Protein AF-A0A093YTL4-F1 (afdb_monomer_lite)

Structure (mmCIF, N/CA/C/O backbone):
data_AF-A0A093YTL4-F1
#
_entry.id   AF-A0A093YTL4-F1
#
loop_
_atom_site.group_PDB
_atom_site.id
_atom_site.type_symbol
_atom_site.label_atom_id
_atom_site.label_alt_id
_atom_site.label_comp_id
_atom_site.label_asym_id
_atom_site.label_entity_id
_atom_site.label_seq_id
_atom_site.pdbx_PDB_ins_code
_atom_site.Cartn_x
_atom_site.Cartn_y
_atom_site.Cartn_z
_atom_site.occupancy
_atom_site.B_iso_or_equiv
_atom_site.auth_seq_id
_atom_site.auth_comp_id
_atom_site.auth_asym_id
_atom_site.auth_atom_id
_atom_site.pdbx_PDB_model_num
ATOM 1 N N . MET A 1 1 ? -7.061 -7.536 -16.706 1.00 40.09 1 MET A N 1
ATOM 2 C CA . MET A 1 1 ? -5.586 -7.481 -16.756 1.00 40.09 1 MET A CA 1
ATOM 3 C C . MET A 1 1 ? -5.166 -6.362 -15.829 1.00 40.09 1 MET A C 1
ATOM 5 O O . MET A 1 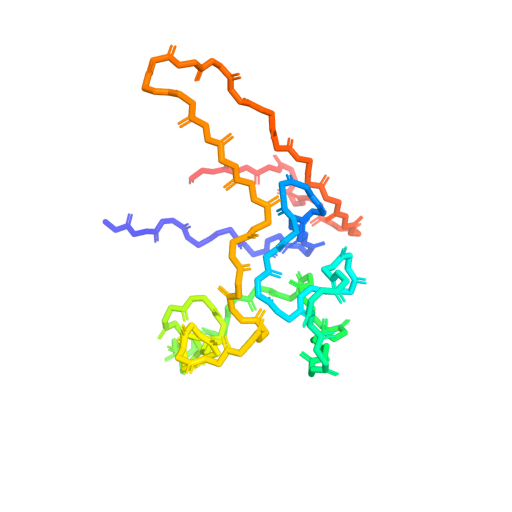1 ? -5.679 -5.266 -16.001 1.00 40.09 1 MET A O 1
ATOM 9 N N . ALA A 1 2 ? -4.355 -6.649 -14.810 1.00 45.19 2 ALA A N 1
ATOM 10 C CA . ALA A 1 2 ? -3.777 -5.605 -13.973 1.00 45.19 2 ALA A CA 1
ATOM 11 C C . ALA A 1 2 ? -2.668 -4.923 -14.780 1.00 45.19 2 ALA A C 1
ATOM 13 O O . ALA A 1 2 ? -1.768 -5.586 -15.289 1.00 45.19 2 ALA A O 1
ATOM 14 N N . THR A 1 3 ? -2.787 -3.622 -14.958 1.00 51.16 3 THR A N 1
ATOM 15 C CA . THR A 1 3 ? -1.769 -2.758 -15.542 1.00 51.16 3 THR A CA 1
ATOM 16 C C . THR A 1 3 ? -0.617 -2.640 -14.546 1.00 51.16 3 THR A C 1
ATOM 18 O O . THR A 1 3 ? -0.778 -2.214 -13.403 1.00 51.16 3 THR A O 1
ATOM 21 N N . THR A 1 4 ? 0.565 -3.112 -14.936 1.00 58.09 4 THR A N 1
ATOM 22 C CA . THR A 1 4 ? 1.763 -3.042 -14.097 1.00 58.09 4 THR A CA 1
ATOM 23 C C . THR A 1 4 ? 2.382 -1.658 -14.235 1.00 58.09 4 THR A C 1
ATOM 25 O O . THR A 1 4 ? 2.994 -1.348 -15.256 1.00 58.09 4 THR A O 1
ATOM 28 N N . SER A 1 5 ? 2.235 -0.817 -13.211 1.00 62.00 5 SER A N 1
ATOM 29 C CA . SER A 1 5 ? 3.044 0.396 -13.098 1.00 62.00 5 SER A CA 1
ATOM 30 C C . SER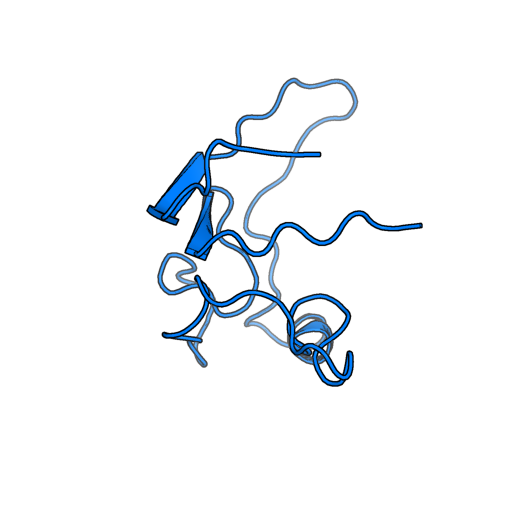 A 1 5 ? 4.424 0.018 -12.556 1.00 62.00 5 SER A C 1
ATOM 32 O O . SER A 1 5 ? 4.537 -0.500 -11.447 1.00 62.00 5 SER A O 1
ATOM 34 N N . PHE A 1 6 ? 5.481 0.273 -13.333 1.00 74.94 6 PHE A N 1
ATOM 35 C CA . PHE A 1 6 ? 6.883 0.058 -12.930 1.00 74.94 6 PHE A CA 1
ATOM 36 C C . PHE A 1 6 ? 7.448 1.242 -12.125 1.00 74.94 6 PHE A C 1
ATOM 38 O O . PHE A 1 6 ? 8.661 1.482 -12.085 1.00 74.94 6 PHE A O 1
ATOM 45 N N . ALA A 1 7 ? 6.555 2.024 -11.515 1.00 90.31 7 ALA A N 1
ATOM 46 C CA . ALA A 1 7 ? 6.936 3.193 -10.756 1.00 90.31 7 ALA A CA 1
ATOM 47 C C . ALA A 1 7 ? 7.774 2.802 -9.535 1.00 90.31 7 ALA A C 1
ATOM 49 O O . ALA A 1 7 ? 7.495 1.802 -8.879 1.00 90.31 7 ALA A O 1
ATOM 50 N N . HIS A 1 8 ? 8.794 3.606 -9.226 1.00 94.94 8 HIS A N 1
ATOM 51 C CA . HIS A 1 8 ? 9.596 3.405 -8.021 1.00 94.94 8 HIS A CA 1
ATOM 52 C C . HIS A 1 8 ? 8.970 4.186 -6.865 1.00 94.94 8 HIS A C 1
ATOM 54 O O . HIS A 1 8 ? 9.514 5.201 -6.410 1.00 94.94 8 HIS A O 1
ATOM 60 N N . MET A 1 9 ? 7.773 3.751 -6.475 1.00 95.88 9 MET A N 1
ATOM 61 C CA . MET A 1 9 ? 6.863 4.441 -5.565 1.00 95.88 9 MET A CA 1
ATOM 62 C C . MET A 1 9 ? 6.264 3.453 -4.558 1.00 95.88 9 MET A C 1
ATOM 64 O O . MET A 1 9 ? 6.059 2.286 -4.870 1.00 95.88 9 MET A O 1
ATOM 68 N N . GLU A 1 10 ? 5.960 3.926 -3.354 1.00 96.19 10 GLU A N 1
ATOM 69 C CA . GLU A 1 10 ? 5.331 3.168 -2.272 1.00 96.19 10 GLU A CA 1
ATOM 70 C C . GLU A 1 10 ? 4.210 3.988 -1.614 1.00 96.19 10 GLU A C 1
ATOM 72 O O . GLU A 1 10 ? 4.233 5.221 -1.613 1.00 96.19 10 GLU A O 1
ATOM 77 N N . MET A 1 11 ? 3.224 3.313 -1.025 1.00 96.94 11 MET A N 1
ATOM 78 C CA . MET A 1 11 ? 2.197 3.970 -0.214 1.00 96.94 11 MET A CA 1
ATOM 79 C C . MET A 1 11 ? 2.746 4.238 1.191 1.00 96.94 11 MET A C 1
ATOM 81 O O . MET A 1 11 ? 3.163 3.307 1.878 1.00 96.94 11 MET A O 1
ATOM 85 N N . SER A 1 12 ? 2.745 5.499 1.627 1.00 97.56 12 SER A N 1
ATOM 86 C CA . SER A 1 12 ? 3.136 5.868 2.995 1.00 97.56 12 SER A CA 1
ATOM 87 C C . SER A 1 12 ? 1.944 5.956 3.942 1.00 97.56 12 SER A C 1
ATOM 89 O O . SER A 1 12 ? 2.108 5.771 5.144 1.00 97.56 12 SER A O 1
ATOM 91 N N . GLU A 1 13 ? 0.751 6.238 3.415 1.00 97.25 13 GLU A N 1
ATOM 92 C CA . GLU A 1 13 ? -0.472 6.369 4.204 1.00 97.25 13 GLU A CA 1
ATOM 93 C C . GLU A 1 13 ? -1.695 5.886 3.404 1.00 97.25 13 GLU A C 1
ATOM 95 O O . GLU A 1 13 ? -1.876 6.351 2.278 1.00 97.25 13 GLU A O 1
ATOM 100 N N . PRO A 1 14 ? -2.531 4.984 3.954 1.00 97.38 14 PRO A N 1
ATOM 101 C CA . PRO A 1 14 ? -2.234 4.164 5.131 1.00 97.38 14 PRO A CA 1
ATOM 102 C C . PRO A 1 14 ? -1.017 3.254 4.869 1.00 97.38 14 PRO A C 1
ATOM 104 O O . PRO A 1 14 ? -0.856 2.761 3.755 1.00 97.38 14 PRO A O 1
ATOM 107 N N . PRO A 1 15 ? -0.134 3.022 5.852 1.00 97.56 15 PRO A N 1
ATOM 108 C CA . PRO A 1 15 ? 1.108 2.305 5.595 1.00 97.56 15 PRO A CA 1
ATOM 109 C C . PRO A 1 15 ? 0.851 0.796 5.378 1.00 97.56 15 PRO A C 1
ATOM 111 O O . PRO A 1 15 ? 0.245 0.155 6.239 1.00 97.56 15 PRO A O 1
ATOM 114 N N . PRO A 1 16 ? 1.298 0.196 4.256 1.00 97.44 16 PRO A N 1
ATOM 115 C CA . PRO A 1 16 ? 1.028 -1.207 3.941 1.00 97.44 16 PRO A CA 1
ATOM 116 C C . PRO A 1 16 ? 1.839 -2.187 4.811 1.00 97.44 16 PRO A C 1
ATOM 118 O O . PRO A 1 16 ? 2.669 -1.794 5.641 1.00 97.44 16 PRO A O 1
ATOM 121 N N . LEU A 1 17 ? 1.601 -3.490 4.613 1.00 98.06 17 LEU A N 1
ATOM 122 C CA . LEU A 1 17 ? 2.394 -4.567 5.221 1.00 98.06 17 LEU A CA 1
ATOM 123 C C . LEU A 1 17 ? 3.884 -4.339 4.968 1.00 98.06 17 LEU A C 1
ATOM 125 O O . LEU A 1 17 ? 4.267 -3.929 3.876 1.00 98.06 17 LEU A O 1
ATOM 129 N N . ARG A 1 18 ? 4.710 -4.579 5.990 1.00 97.81 18 ARG A N 1
ATOM 130 C CA . ARG A 1 18 ? 6.173 -4.398 5.962 1.00 97.81 18 ARG A CA 1
ATOM 131 C C . ARG A 1 18 ? 6.678 -2.999 5.595 1.00 97.81 18 ARG A C 1
ATOM 133 O O . ARG A 1 18 ? 7.885 -2.811 5.469 1.00 97.81 18 ARG A O 1
ATOM 140 N N . SER A 1 19 ? 5.812 -1.995 5.455 1.00 97.88 19 SER A N 1
ATOM 141 C CA . SER A 1 19 ? 6.256 -0.635 5.147 1.00 97.88 19 SER A CA 1
ATOM 142 C C . SER A 1 19 ? 7.123 -0.074 6.268 1.00 97.88 19 SER A C 1
ATOM 144 O O . SER A 1 19 ? 6.823 -0.243 7.452 1.00 97.88 19 SER A O 1
ATOM 146 N N . LYS A 1 20 ? 8.152 0.696 5.906 1.00 97.06 20 LYS A N 1
ATOM 147 C CA . LYS A 1 20 ? 8.939 1.468 6.878 1.00 97.06 20 LYS A CA 1
ATOM 148 C C . LYS A 1 20 ? 8.105 2.508 7.637 1.00 97.06 20 LYS A C 1
ATOM 150 O O . LYS A 1 20 ? 8.491 2.898 8.735 1.00 97.06 20 LYS A O 1
ATOM 155 N N . PHE A 1 21 ? 6.966 2.917 7.075 1.00 97.50 21 PHE A N 1
ATOM 156 C CA . PHE A 1 21 ? 6.001 3.820 7.703 1.00 97.50 21 PHE A CA 1
ATOM 157 C C . PHE A 1 21 ? 5.011 3.088 8.626 1.00 97.50 21 PHE A C 1
ATOM 159 O O . PHE A 1 21 ? 4.305 3.728 9.403 1.00 97.50 21 PHE A O 1
ATOM 166 N N . ASN A 1 22 ? 4.955 1.751 8.574 1.00 97.44 22 ASN A N 1
ATOM 167 C CA . ASN A 1 22 ? 4.072 0.955 9.416 1.00 97.44 22 ASN A CA 1
ATOM 168 C C . ASN A 1 22 ? 4.743 0.664 10.767 1.00 97.44 22 ASN A C 1
ATOM 170 O O . ASN A 1 22 ? 5.691 -0.117 10.858 1.00 97.44 22 ASN A O 1
ATOM 174 N N . THR A 1 23 ? 4.224 1.255 11.843 1.00 96.31 23 THR A N 1
ATOM 175 C CA . THR A 1 23 ? 4.727 1.015 13.207 1.00 96.31 23 THR A CA 1
ATOM 176 C C . THR A 1 23 ? 4.409 -0.385 13.735 1.00 96.31 23 THR A C 1
ATOM 178 O O . THR A 1 23 ? 5.025 -0.809 14.709 1.00 96.31 23 THR A O 1
ATOM 181 N N . LYS A 1 24 ? 3.480 -1.114 13.099 1.00 96.06 24 LYS A N 1
ATOM 182 C CA . LYS A 1 24 ? 3.162 -2.517 13.406 1.00 96.06 24 LYS A CA 1
ATOM 183 C C . LYS A 1 24 ? 4.130 -3.501 12.751 1.00 96.06 24 LYS A C 1
ATOM 185 O O . LYS A 1 24 ? 4.249 -4.617 13.232 1.00 96.06 24 LYS A O 1
ATOM 190 N N . ALA A 1 25 ? 4.832 -3.097 11.691 1.00 96.06 25 ALA A N 1
ATOM 191 C CA . ALA A 1 25 ? 5.749 -3.976 10.977 1.00 96.06 25 ALA A CA 1
ATOM 192 C C . ALA A 1 25 ? 7.067 -4.166 11.745 1.00 96.06 25 ALA A C 1
ATOM 194 O O . ALA A 1 25 ? 7.859 -3.221 11.902 1.00 96.06 25 ALA A O 1
ATOM 195 N N . THR A 1 26 ? 7.336 -5.402 12.164 1.00 95.56 26 THR A N 1
ATOM 196 C CA . THR A 1 26 ? 8.622 -5.807 12.744 1.00 95.56 26 THR A CA 1
ATOM 197 C C . THR A 1 26 ? 9.619 -6.206 11.658 1.00 95.56 26 THR A C 1
ATOM 199 O O . THR A 1 26 ? 10.788 -5.832 11.738 1.00 95.56 26 THR A O 1
ATOM 202 N N . ASN A 1 27 ? 9.147 -6.855 10.589 1.00 95.12 27 ASN A N 1
ATOM 203 C CA . ASN A 1 27 ? 9.938 -7.175 9.403 1.00 95.12 27 ASN A CA 1
ATOM 204 C C . ASN A 1 27 ? 9.695 -6.135 8.297 1.00 95.12 27 ASN A C 1
ATOM 206 O O . ASN A 1 27 ? 8.690 -6.197 7.592 1.00 95.12 27 ASN A O 1
ATOM 210 N N . LYS A 1 28 ? 10.583 -5.143 8.173 1.00 97.31 28 LYS A N 1
ATOM 211 C CA . LYS A 1 28 ? 10.426 -4.046 7.205 1.00 97.31 28 LYS A CA 1
ATOM 212 C C . LYS A 1 28 ? 11.044 -4.391 5.851 1.00 97.31 28 LYS A C 1
ATOM 214 O O . LYS A 1 28 ? 12.200 -4.798 5.783 1.00 97.31 28 LYS A O 1
ATOM 219 N N . ASP A 1 29 ? 10.303 -4.133 4.779 1.00 97.31 29 ASP A N 1
ATOM 220 C CA . ASP A 1 29 ? 10.833 -4.119 3.418 1.00 97.31 29 ASP A CA 1
ATOM 221 C C . ASP A 1 29 ? 11.382 -2.720 3.104 1.00 97.31 29 ASP A C 1
ATOM 223 O O . ASP A 1 29 ? 10.642 -1.753 2.914 1.00 97.31 29 ASP A O 1
ATOM 227 N N . TYR A 1 30 ? 12.708 -2.604 3.061 1.00 94.44 30 TYR A N 1
ATOM 228 C CA . TYR A 1 30 ? 13.397 -1.365 2.690 1.00 94.44 30 TYR A CA 1
ATOM 229 C C . TYR A 1 30 ? 13.412 -1.110 1.176 1.00 94.44 30 TYR A C 1
ATOM 231 O O . TYR A 1 30 ? 13.770 -0.014 0.749 1.00 94.44 30 TYR A O 1
ATOM 239 N N . SER A 1 31 ? 12.991 -2.093 0.378 1.00 95.50 31 SER A N 1
ATOM 240 C CA . SER A 1 31 ? 12.862 -2.027 -1.079 1.00 95.50 31 SER A CA 1
ATOM 241 C C . SER A 1 31 ? 11.404 -1.864 -1.519 1.00 95.50 31 SER A C 1
ATOM 243 O O . SER A 1 31 ? 11.086 -2.157 -2.670 1.00 95.50 31 SER A O 1
ATOM 245 N N . MET A 1 32 ? 10.524 -1.366 -0.640 1.00 96.25 32 MET A N 1
ATOM 246 C CA . MET A 1 32 ? 9.079 -1.238 -0.881 1.00 96.25 32 MET A CA 1
ATOM 247 C C . MET A 1 32 ? 8.720 -0.391 -2.111 1.00 96.25 32 MET A C 1
ATOM 249 O O . MET A 1 32 ? 7.677 -0.601 -2.721 1.00 96.25 32 MET A O 1
ATOM 253 N N . THR A 1 33 ? 9.583 0.549 -2.506 1.00 96.31 33 THR A N 1
ATOM 254 C CA . THR A 1 33 ? 9.413 1.323 -3.745 1.00 96.31 33 THR A CA 1
ATOM 255 C C . THR A 1 33 ? 9.624 0.491 -5.004 1.00 96.31 33 THR A C 1
ATOM 257 O O . THR A 1 33 ? 9.271 0.948 -6.082 1.00 96.31 33 THR A O 1
ATOM 260 N N . SER A 1 34 ? 10.217 -0.698 -4.909 1.00 95.19 34 SER A N 1
ATOM 261 C CA . SER A 1 34 ? 10.466 -1.547 -6.071 1.00 95.19 34 SER A CA 1
ATOM 262 C C . SER A 1 34 ? 9.147 -2.112 -6.600 1.00 95.19 34 SER A C 1
ATOM 264 O O . SER A 1 34 ? 8.342 -2.611 -5.797 1.00 95.19 34 SER A O 1
ATOM 266 N N . PRO A 1 35 ? 8.942 -2.121 -7.930 1.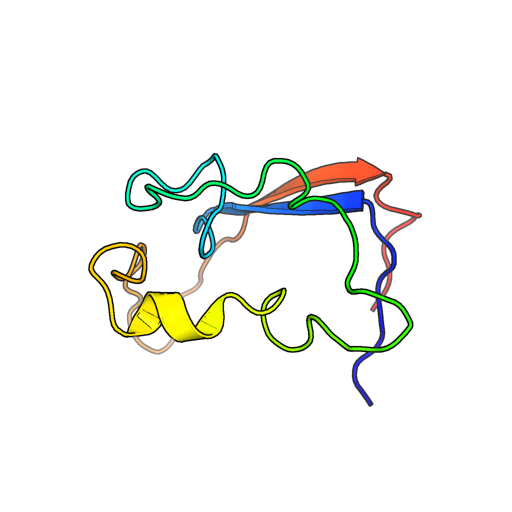00 93.94 35 PRO A N 1
ATOM 267 C CA . PRO A 1 35 ? 7.792 -2.791 -8.523 1.00 93.94 35 PRO A CA 1
ATOM 268 C C . PRO A 1 35 ? 7.792 -4.292 -8.192 1.00 93.94 35 PRO A C 1
ATOM 270 O O . PRO A 1 35 ? 8.765 -4.830 -7.654 1.00 93.94 35 PRO A O 1
ATOM 273 N N . LEU A 1 36 ? 6.679 -4.964 -8.497 1.00 93.62 36 LEU A N 1
ATOM 274 C CA . LEU A 1 36 ? 6.622 -6.425 -8.429 1.00 93.62 36 LEU A CA 1
ATOM 275 C C . LEU A 1 36 ? 7.671 -7.044 -9.357 1.00 93.62 36 LEU A C 1
ATOM 277 O O . LEU A 1 36 ? 8.024 -6.469 -10.393 1.00 93.62 36 LEU A O 1
ATOM 281 N N . SER A 1 37 ? 8.135 -8.231 -8.987 1.00 92.25 37 SER A N 1
ATOM 282 C CA . SER A 1 37 ? 9.019 -9.026 -9.825 1.00 92.25 37 SER A CA 1
ATOM 283 C C . SER A 1 37 ? 8.355 -9.323 -11.169 1.00 92.25 37 SER A C 1
ATOM 285 O O . SER A 1 37 ? 7.159 -9.614 -11.255 1.00 92.25 37 SER A O 1
ATOM 287 N N . 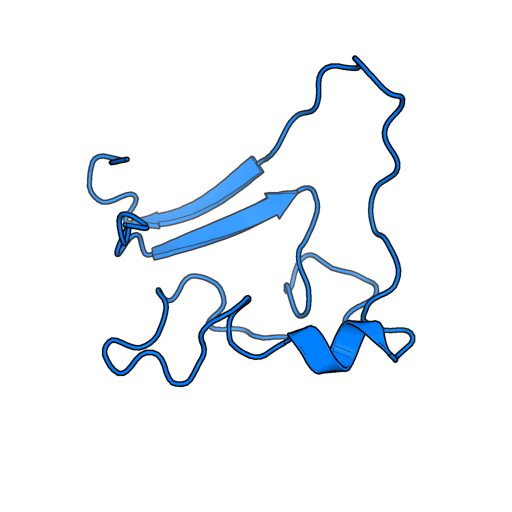ASN A 1 38 ? 9.143 -9.269 -12.241 1.00 89.81 38 ASN A N 1
ATOM 288 C CA . ASN A 1 38 ? 8.658 -9.518 -13.599 1.00 89.81 38 ASN A CA 1
ATOM 289 C C . ASN A 1 38 ? 8.205 -10.973 -13.823 1.00 89.81 38 ASN A C 1
ATOM 291 O O . ASN A 1 38 ? 7.422 -11.229 -14.734 1.00 89.81 38 ASN A O 1
ATOM 295 N N . ASP A 1 39 ? 8.679 -11.905 -12.995 1.00 93.00 39 ASP A N 1
ATOM 296 C CA . ASP A 1 39 ? 8.273 -13.311 -12.982 1.00 93.00 39 ASP A CA 1
ATOM 297 C C . ASP A 1 39 ? 7.007 -13.567 -12.144 1.00 93.00 39 ASP A C 1
ATOM 299 O O . ASP A 1 39 ? 6.498 -14.687 -12.119 1.00 93.00 39 ASP A O 1
ATOM 303 N N . GLY A 1 40 ? 6.483 -12.535 -11.470 1.00 90.50 40 GLY A N 1
ATOM 304 C CA . GLY A 1 40 ? 5.286 -12.607 -10.637 1.00 90.50 40 GLY A CA 1
ATOM 305 C C . GLY A 1 40 ? 5.465 -13.367 -9.322 1.00 90.50 40 GLY A C 1
ATOM 306 O O . GLY A 1 40 ? 4.473 -13.611 -8.638 1.00 90.50 40 GLY A O 1
ATOM 307 N N . SER A 1 41 ? 6.694 -13.731 -8.945 1.00 93.62 41 SER A N 1
ATOM 308 C CA . SER A 1 41 ? 6.979 -14.517 -7.733 1.00 93.62 41 SER A CA 1
ATOM 309 C C . SER A 1 41 ? 6.557 -13.831 -6.429 1.00 93.62 41 SER A C 1
ATOM 311 O O . SER A 1 41 ? 6.290 -14.508 -5.437 1.00 93.62 41 SER A O 1
ATOM 313 N N . ASP A 1 42 ? 6.456 -12.501 -6.430 1.00 94.38 42 ASP A N 1
ATOM 314 C CA . ASP A 1 42 ? 6.024 -11.688 -5.294 1.00 94.38 42 ASP A CA 1
ATOM 315 C C . ASP A 1 42 ? 4.585 -11.154 -5.453 1.00 94.38 42 ASP A C 1
ATOM 317 O O . ASP A 1 42 ? 4.108 -10.353 -4.646 1.00 94.38 42 ASP A O 1
ATOM 321 N N . PHE A 1 43 ? 3.834 -11.611 -6.458 1.00 93.44 43 PHE A N 1
ATOM 322 C CA . PHE A 1 43 ? 2.407 -11.322 -6.545 1.00 93.44 43 PHE A CA 1
ATOM 323 C C . PHE A 1 43 ? 1.602 -12.276 -5.637 1.00 93.44 43 PHE A C 1
ATOM 325 O O . PHE A 1 43 ? 1.775 -13.489 -5.686 1.00 93.44 43 PHE A O 1
ATOM 332 N N . ALA A 1 44 ? 0.659 -11.815 -4.811 1.00 92.50 44 ALA A N 1
ATOM 333 C CA . ALA A 1 44 ? 0.209 -10.442 -4.572 1.00 92.50 44 ALA A CA 1
ATOM 334 C C . ALA A 1 44 ? 0.873 -9.803 -3.336 1.00 92.50 44 ALA A C 1
ATOM 336 O O . ALA A 1 44 ? 1.421 -10.491 -2.475 1.00 92.50 44 ALA A O 1
ATOM 337 N N . CYS A 1 45 ? 0.763 -8.473 -3.220 1.00 94.44 45 CYS A N 1
ATOM 338 C CA . CYS A 1 45 ? 1.243 -7.698 -2.066 1.00 94.44 45 CYS A CA 1
ATOM 339 C C . CYS A 1 45 ? 2.731 -7.927 -1.739 1.00 94.44 45 CYS A C 1
ATOM 341 O O . CYS A 1 45 ? 3.087 -8.015 -0.565 1.00 94.44 45 CYS A O 1
ATOM 343 N N . LYS A 1 46 ? 3.582 -8.070 -2.766 1.00 94.88 46 LYS A N 1
ATOM 344 C CA . LYS A 1 46 ? 5.019 -8.378 -2.639 1.00 94.88 46 LYS A CA 1
ATOM 345 C C . LYS A 1 46 ? 5.304 -9.674 -1.849 1.00 94.88 46 LYS A C 1
ATOM 347 O O . LYS A 1 46 ? 6.366 -9.833 -1.260 1.00 94.88 46 LYS A O 1
ATOM 352 N N . GLY A 1 47 ? 4.342 -10.602 -1.808 1.00 95.88 47 GLY A N 1
ATOM 353 C CA . GLY A 1 47 ? 4.427 -11.863 -1.070 1.00 95.88 47 GLY A CA 1
ATOM 354 C C . GLY A 1 47 ? 4.152 -11.738 0.433 1.00 95.88 47 GLY A C 1
ATOM 355 O O . GLY A 1 47 ? 4.369 -12.694 1.173 1.00 95.88 47 GLY A O 1
ATOM 356 N N . PHE A 1 48 ? 3.668 -10.587 0.912 1.00 97.19 48 PHE A N 1
ATOM 357 C CA . PHE A 1 48 ? 3.542 -10.308 2.352 1.00 97.19 48 PHE A CA 1
ATOM 358 C C . PHE A 1 48 ? 2.223 -10.772 2.978 1.00 97.19 48 PHE A C 1
ATOM 360 O O . PHE A 1 48 ? 2.024 -10.608 4.177 1.00 97.19 48 PHE A O 1
ATOM 367 N N . LEU A 1 49 ? 1.326 -11.394 2.208 1.00 96.69 49 LEU A N 1
ATOM 368 C CA . LEU A 1 49 ? 0.036 -11.882 2.713 1.00 96.69 49 LEU A CA 1
ATOM 369 C C . LEU A 1 49 ? 0.112 -12.780 3.967 1.00 96.69 49 LEU A C 1
ATOM 371 O O . LEU A 1 49 ? -0.792 -12.660 4.794 1.00 96.69 49 LEU A O 1
ATOM 375 N N . PRO A 1 50 ? 1.143 -13.629 4.179 1.00 96.69 50 PRO A N 1
ATOM 376 C CA . PRO A 1 50 ? 1.271 -14.393 5.421 1.00 96.69 50 PRO A CA 1
ATOM 377 C C . PRO A 1 50 ? 1.316 -13.535 6.697 1.00 96.69 50 PRO A C 1
ATOM 379 O O . PRO A 1 50 ? 0.905 -14.008 7.756 1.00 96.69 50 PRO A O 1
ATOM 382 N N . ASP A 1 51 ? 1.739 -12.268 6.613 1.00 97.19 51 ASP A N 1
ATOM 383 C CA . ASP A 1 51 ? 1.809 -11.370 7.773 1.00 97.19 51 ASP A CA 1
ATOM 384 C C . ASP A 1 51 ? 0.417 -11.037 8.335 1.00 97.19 51 ASP A C 1
ATOM 386 O O . ASP A 1 51 ? 0.304 -10.718 9.519 1.00 97.19 51 ASP A O 1
ATOM 390 N N . LEU A 1 52 ? -0.650 -11.172 7.531 1.00 96.56 52 LEU A N 1
ATOM 391 C CA . LEU A 1 52 ? -2.045 -10.993 7.964 1.00 96.56 52 LEU A CA 1
ATOM 392 C C . LEU A 1 52 ? -2.464 -11.979 9.065 1.00 96.56 52 LEU A C 1
ATOM 394 O O . LEU A 1 52 ? -3.412 -11.706 9.795 1.00 96.56 52 LEU A O 1
ATOM 398 N N . ALA A 1 53 ? -1.765 -13.110 9.201 1.00 97.06 53 ALA A N 1
ATOM 399 C CA . ALA A 1 53 ? -1.987 -14.077 10.275 1.00 97.06 53 ALA A CA 1
ATOM 400 C C . ALA A 1 53 ? -1.214 -13.740 11.567 1.00 97.06 53 ALA A C 1
ATOM 402 O O . ALA A 1 53 ? -1.266 -14.499 12.535 1.00 97.06 53 ALA A O 1
ATOM 403 N N . THR A 1 54 ? -0.481 -12.625 11.590 1.00 96.88 54 THR A N 1
ATOM 404 C CA . THR A 1 54 ? 0.378 -12.198 12.702 1.00 96.88 54 THR A CA 1
ATOM 405 C C . THR A 1 54 ? -0.000 -10.800 13.198 1.00 96.88 54 THR A C 1
ATOM 407 O O . THR A 1 54 ? -0.821 -10.107 12.596 1.00 96.88 54 THR A O 1
ATOM 410 N N . SER A 1 55 ? 0.629 -10.344 14.286 1.00 95.75 55 SER A N 1
ATOM 411 C CA . SER A 1 55 ? 0.466 -8.973 14.789 1.00 95.75 55 SER A CA 1
ATOM 412 C C . SER A 1 55 ? 0.917 -7.894 13.800 1.00 95.75 55 SER A C 1
ATOM 414 O O . SER A 1 55 ? 0.421 -6.769 13.866 1.00 95.75 55 SER A O 1
ATOM 416 N N . ASP A 1 56 ? 1.829 -8.225 12.885 1.00 95.94 56 ASP A N 1
ATOM 417 C CA . ASP A 1 56 ? 2.391 -7.280 11.915 1.00 95.94 56 ASP A CA 1
ATOM 418 C C . ASP A 1 56 ? 1.379 -6.897 10.830 1.00 95.94 56 ASP A C 1
ATOM 420 O O . ASP A 1 56 ? 1.460 -5.810 10.256 1.00 95.94 56 ASP A O 1
ATOM 424 N N . GLY A 1 57 ? 0.396 -7.767 10.582 1.00 96.00 57 GLY A N 1
ATOM 425 C CA . GLY A 1 57 ? -0.711 -7.536 9.660 1.00 96.00 57 GLY A CA 1
ATOM 426 C C . GLY A 1 57 ? -1.930 -6.859 10.279 1.00 96.00 57 GLY A C 1
ATOM 427 O O . GLY A 1 57 ? -2.982 -6.804 9.640 1.00 96.00 57 GLY A O 1
ATOM 428 N N . ALA A 1 58 ? -1.823 -6.352 11.513 1.00 97.06 58 ALA A N 1
ATOM 429 C CA . ALA A 1 58 ? -2.907 -5.619 12.153 1.00 97.06 58 ALA A CA 1
ATOM 430 C C . ALA A 1 58 ? -3.331 -4.401 11.315 1.00 97.06 58 ALA A C 1
ATOM 432 O O . ALA A 1 58 ? -2.495 -3.693 10.750 1.00 97.06 58 ALA A O 1
ATOM 433 N N . SER A 1 59 ? -4.640 -4.133 11.274 1.00 96.56 59 SER A N 1
ATOM 434 C CA . SER A 1 59 ? -5.164 -3.001 10.510 1.00 96.56 59 SER A CA 1
ATOM 435 C C . SER A 1 59 ? -4.576 -1.673 10.992 1.00 96.56 59 SER A C 1
ATOM 437 O O . SER A 1 59 ? -4.495 -1.404 12.193 1.00 96.56 59 SER A O 1
ATOM 439 N N . VAL A 1 60 ? -4.209 -0.828 10.031 1.00 96.94 60 VAL A N 1
ATOM 440 C CA . VAL A 1 60 ? -3.654 0.514 10.258 1.00 96.94 60 VAL A CA 1
ATOM 441 C C . VAL A 1 60 ? -4.679 1.626 10.023 1.00 96.94 60 VAL A C 1
ATOM 443 O O . VAL A 1 60 ? -4.411 2.780 10.341 1.00 96.94 60 VAL A O 1
ATOM 446 N N . ALA A 1 61 ? -5.852 1.294 9.475 1.00 96.19 61 ALA A N 1
ATOM 447 C CA . ALA A 1 61 ? -6.927 2.240 9.207 1.00 96.19 61 ALA A CA 1
ATOM 448 C C . ALA A 1 61 ? -8.300 1.556 9.287 1.00 96.19 61 ALA A C 1
ATOM 450 O O . ALA A 1 61 ? -8.452 0.377 8.973 1.00 96.19 61 ALA A O 1
ATOM 451 N N . SER A 1 62 ? -9.317 2.308 9.702 1.00 96.25 62 SER A N 1
ATOM 452 C CA . SER A 1 62 ? -10.714 1.873 9.683 1.00 96.25 62 SER A CA 1
ATOM 453 C C . SER A 1 62 ? -11.558 2.977 9.068 1.00 96.25 62 SER A C 1
ATOM 455 O O . SER A 1 62 ? -11.417 4.145 9.434 1.00 96.25 62 SER A O 1
ATOM 457 N N . TRP A 1 63 ? -12.415 2.609 8.121 1.00 96.19 63 TRP A N 1
ATOM 458 C CA . TRP A 1 63 ? -13.177 3.552 7.314 1.00 96.19 63 TRP A CA 1
ATOM 459 C C . TRP A 1 63 ? -14.653 3.181 7.316 1.00 96.19 63 TRP A C 1
ATOM 461 O O . TRP A 1 63 ? -15.016 2.018 7.147 1.00 96.19 63 TRP A O 1
ATOM 471 N N . ALA A 1 64 ? -15.514 4.182 7.491 1.00 97.75 64 ALA A N 1
ATOM 472 C CA . ALA A 1 64 ? -16.954 3.990 7.391 1.00 97.75 64 ALA A CA 1
ATOM 473 C C . ALA A 1 64 ? -17.364 3.737 5.931 1.00 97.75 64 ALA A C 1
ATOM 475 O O . ALA A 1 64 ? -16.793 4.313 5.002 1.00 97.75 64 ALA A O 1
ATOM 476 N N . ALA A 1 65 ? -18.387 2.916 5.706 1.00 97.62 65 ALA A N 1
ATOM 477 C CA . ALA A 1 65 ? -18.921 2.715 4.362 1.00 97.62 65 ALA A CA 1
ATOM 478 C C . ALA A 1 65 ? -19.365 4.056 3.740 1.00 97.62 65 ALA A C 1
ATOM 480 O O . ALA A 1 65 ? -20.010 4.869 4.400 1.00 97.62 65 ALA A O 1
ATOM 481 N N . GLY A 1 66 ? -18.988 4.295 2.480 1.00 97.81 66 GLY A N 1
ATOM 482 C CA . GLY A 1 66 ? -19.310 5.528 1.746 1.00 97.81 66 GLY A CA 1
ATOM 483 C C . GLY A 1 66 ? -18.470 6.758 2.113 1.00 97.81 66 GLY A C 1
ATOM 484 O O . GLY A 1 66 ? -18.685 7.824 1.544 1.00 97.81 66 GLY A O 1
ATOM 485 N N . SER A 1 67 ? -17.515 6.641 3.039 1.00 97.81 67 SER A N 1
ATOM 486 C CA . SER A 1 67 ? -16.640 7.760 3.404 1.00 97.81 67 SER A CA 1
ATOM 487 C C . SER A 1 67 ? -15.499 7.966 2.401 1.00 97.81 67 SER A C 1
ATOM 489 O O . SER A 1 67 ? -14.951 7.010 1.850 1.00 97.81 67 SER A O 1
ATOM 491 N N . SER A 1 68 ? -15.113 9.226 2.188 1.00 97.81 68 SER A N 1
ATOM 492 C CA . SER A 1 68 ? -13.952 9.580 1.366 1.00 97.81 68 SER A CA 1
ATOM 493 C C . SER A 1 68 ? -12.658 9.329 2.124 1.00 97.81 68 SER A C 1
ATOM 495 O O . SER A 1 68 ? -12.501 9.800 3.250 1.00 97.81 68 SER A O 1
ATOM 497 N N . GLN A 1 69 ? -11.715 8.649 1.476 1.00 96.88 69 GLN A N 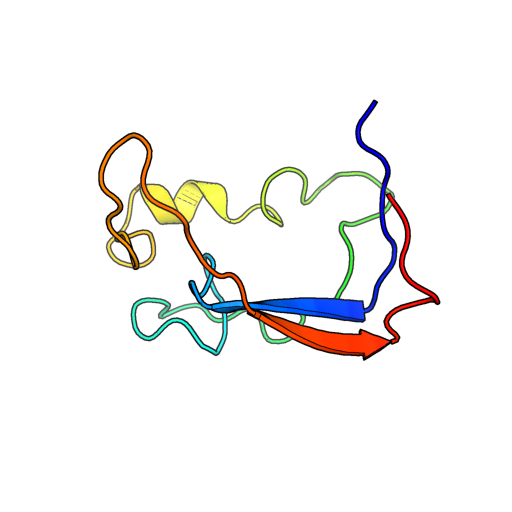1
ATOM 498 C CA . GLN A 1 69 ? -10.409 8.337 2.046 1.00 96.88 69 GLN A CA 1
ATOM 499 C C . GLN A 1 69 ? -9.288 8.977 1.251 1.00 96.88 69 GLN A C 1
ATOM 501 O O . GLN A 1 69 ? -9.424 9.254 0.059 1.00 96.88 69 GLN A O 1
ATOM 506 N N . LYS A 1 70 ? -8.178 9.226 1.940 1.00 95.38 70 LYS A N 1
ATOM 507 C CA . LYS A 1 70 ? -6.953 9.741 1.341 1.00 95.38 70 LYS A CA 1
ATOM 508 C C . LYS A 1 70 ? -5.885 8.667 1.404 1.00 95.38 70 LYS A C 1
ATOM 510 O O . LYS A 1 70 ? -5.796 7.933 2.384 1.00 95.38 70 LYS A O 1
ATOM 515 N N . PHE A 1 71 ? -5.080 8.622 0.358 1.00 95.44 71 PHE A N 1
ATOM 516 C CA . PHE A 1 71 ? -3.862 7.839 0.309 1.00 95.44 71 PHE A CA 1
ATOM 517 C C . PHE A 1 71 ? -2.714 8.750 -0.111 1.00 95.44 71 PHE A C 1
ATOM 519 O O . PHE A 1 71 ? -2.891 9.652 -0.934 1.00 95.44 71 PHE A O 1
ATOM 526 N N . THR A 1 72 ? -1.541 8.503 0.455 1.00 97.38 72 THR A N 1
ATOM 527 C CA . THR A 1 72 ? -0.314 9.232 0.145 1.00 97.38 72 THR A CA 1
ATOM 528 C C . THR A 1 72 ? 0.679 8.261 -0.470 1.00 97.38 72 THR A C 1
ATOM 530 O O . THR A 1 72 ? 1.023 7.244 0.134 1.00 97.38 72 THR A O 1
ATOM 533 N N . ILE A 1 73 ? 1.136 8.586 -1.680 1.00 96.00 73 ILE A N 1
ATOM 534 C CA . ILE A 1 73 ? 2.156 7.835 -2.412 1.00 96.00 73 ILE A CA 1
ATOM 535 C C . ILE A 1 73 ? 3.442 8.662 -2.427 1.00 96.00 73 ILE A C 1
ATOM 537 O O . ILE A 1 73 ? 3.423 9.843 -2.771 1.00 96.00 73 ILE A O 1
ATOM 541 N N . VAL A 1 74 ? 4.556 8.037 -2.059 1.00 96.56 74 VAL A N 1
ATOM 542 C CA . VAL A 1 74 ? 5.897 8.636 -2.023 1.00 96.56 74 VAL A CA 1
ATOM 543 C C . VAL A 1 74 ? 6.868 7.779 -2.830 1.00 96.56 74 VAL A C 1
ATOM 545 O O . VAL A 1 74 ? 6.578 6.627 -3.128 1.00 96.56 74 VAL A O 1
ATOM 548 N N . GLY A 1 75 ? 8.024 8.314 -3.212 1.00 94.94 75 GLY A N 1
ATOM 549 C CA . GLY A 1 75 ? 9.022 7.546 -3.956 1.00 94.94 75 GLY A CA 1
ATOM 550 C C . GLY A 1 75 ? 10.013 8.422 -4.703 1.00 94.94 75 GLY A C 1
ATOM 551 O O . GLY A 1 75 ? 10.087 9.626 -4.462 1.00 94.94 75 GLY A O 1
ATOM 552 N N . GLY A 1 76 ? 10.796 7.796 -5.583 1.00 95.00 76 GLY A N 1
ATOM 553 C CA . GLY A 1 76 ? 11.885 8.458 -6.310 1.00 95.00 76 GLY A CA 1
ATOM 554 C C . GLY A 1 76 ? 11.611 8.684 -7.796 1.00 95.00 76 GLY A C 1
ATOM 555 O O . GLY A 1 76 ? 12.126 9.639 -8.370 1.00 95.00 76 GLY A O 1
ATOM 556 N N . ALA A 1 77 ? 10.796 7.833 -8.426 1.00 94.88 77 ALA A N 1
ATOM 557 C CA . ALA A 1 77 ? 10.487 7.943 -9.849 1.00 94.88 77 ALA A CA 1
ATOM 558 C C . ALA A 1 77 ? 9.025 7.580 -10.113 1.00 94.88 77 ALA A C 1
ATOM 560 O O . ALA A 1 77 ? 8.645 6.411 -10.063 1.00 94.88 77 ALA A O 1
ATOM 561 N N . ALA A 1 78 ? 8.215 8.590 -10.435 1.00 91.44 78 ALA A N 1
ATOM 562 C CA . ALA A 1 78 ? 6.798 8.419 -10.754 1.00 91.44 78 ALA A CA 1
ATOM 563 C C . ALA A 1 78 ? 6.545 7.923 -12.190 1.00 91.44 78 ALA A C 1
ATOM 565 O O . ALA A 1 78 ? 5.410 7.591 -12.513 1.00 91.44 78 ALA A O 1
ATOM 566 N N . HIS A 1 79 ? 7.574 7.902 -13.053 1.00 90.94 79 HIS A N 1
ATOM 567 C CA . HIS A 1 79 ? 7.492 7.451 -14.455 1.00 90.94 79 HIS A CA 1
ATOM 568 C C . HIS A 1 79 ? 6.334 8.085 -15.248 1.00 90.94 79 HIS A C 1
ATOM 570 O O . HIS A 1 79 ? 5.644 7.416 -16.004 1.00 90.94 79 HIS A O 1
ATOM 576 N N . ASN A 1 80 ? 6.131 9.399 -15.088 1.00 89.06 80 ASN A N 1
ATOM 577 C CA . ASN A 1 80 ? 5.045 10.169 -15.720 1.00 89.06 80 ASN A CA 1
ATOM 578 C C . ASN A 1 80 ? 3.618 9.704 -15.356 1.00 89.06 80 ASN A C 1
ATOM 580 O O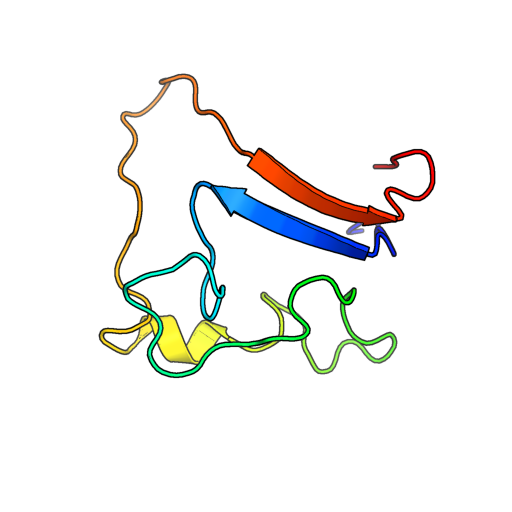 . ASN A 1 80 ? 2.661 10.077 -16.032 1.00 89.06 80 ASN A O 1
ATOM 584 N N . GLY A 1 81 ? 3.457 8.937 -14.273 1.00 85.62 81 GLY A N 1
ATOM 585 C CA . GLY A 1 81 ? 2.174 8.361 -13.878 1.00 85.62 81 GLY A CA 1
ATOM 586 C C . GLY A 1 81 ? 1.854 7.081 -14.654 1.00 85.62 81 GLY A C 1
ATOM 587 O O . GLY A 1 81 ? 2.747 6.320 -15.011 1.00 85.62 81 GLY A O 1
ATOM 588 N N . GLY A 1 82 ? 0.568 6.812 -14.871 1.00 84.56 82 GLY A N 1
ATOM 589 C CA . GLY A 1 82 ? 0.093 5.609 -15.561 1.00 84.56 82 GLY A CA 1
ATOM 590 C C . GLY A 1 82 ? -1.188 5.060 -14.942 1.00 84.56 82 GLY A C 1
ATOM 591 O O . GLY A 1 82 ? -1.642 5.542 -13.901 1.00 84.56 82 GLY A O 1
ATOM 592 N N . SER A 1 83 ? -1.801 4.078 -15.599 1.00 79.69 83 SER A N 1
ATOM 593 C CA . SER A 1 83 ? -2.979 3.348 -15.117 1.00 79.69 83 SER A CA 1
ATOM 594 C C . SER A 1 83 ? -3.109 2.010 -15.801 1.00 79.69 83 SER A C 1
ATOM 596 O O . SER A 1 83 ? -2.468 1.789 -16.850 1.00 79.69 83 SER A O 1
#

Foldseek 3Di:
DDDFDQFLKAWLVVHAQQDPNQPQHPRHDPSRSGTADPVCPLPDPRVRVVCCVDSSVDDSDDDDPPDDDDIDMDGDGCPVPDD

Secondary structure (DSSP, 8-state):
-------EEEEEES--TT-TT-TT-SS--TTTTSPPPTT-TTTTGGGTGGGGGSGGG--S----TT-----EEEEEE-TT---

pLDDT: mean 92.29, std 11.22, range [40.09, 98.06]

Radius of gyration: 13.54 Å; chains: 1; bounding box: 33×25×32 Å

Sequence (83 aa):
MATTSFAHMEMSEPPPLRSKFNTKATNKDYSMTSPLSNDGSDFACKGFLPDLATSDGASVASWAAGSSQKFTIVGGAAHNGGS